Protein AF-A0A3D4JST0-F1 (afdb_monomer)

Foldseek 3Di:
DKKKFKDKQNHTQDIDQQKDQAQLVCVVVCPPFDADPVRDTPQNDMDRQDGVPDDRDDDDGDPDDDDPDDMDMDIDIPFDDADDPRGTDDDDDDDDDDDD

Mean predicted aligned error: 2.67 Å

Solvent-accessible surface area (backbone atoms only — not comparable to full-atom values): 6824 Å² total; per-residue (Å²): 134,52,56,43,36,34,24,51,72,85,40,80,74,49,72,48,61,53,62,34,83,62,20,50,81,41,47,89,78,43,84,86,49,58,72,48,98,88,73,48,40,62,46,35,52,62,30,78,45,47,38,74,91,59,84,64,79,83,83,89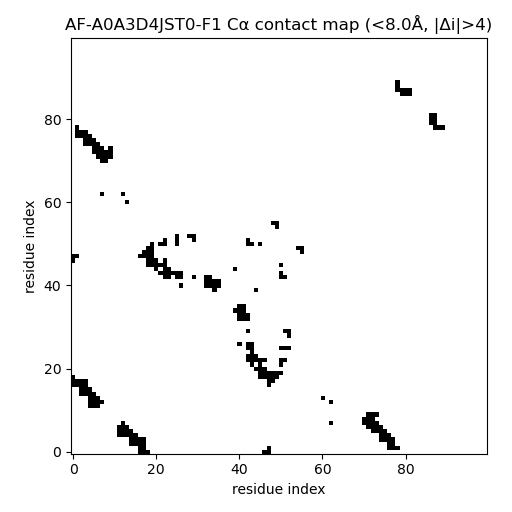,77,84,80,74,90,77,76,92,76,92,82,46,79,49,81,48,60,79,74,60,76,70,54,92,94,45,75,62,86,82,95,81,87,87,81,93,81,87,82,136

Sequence (100 aa):
PKANSIFLDGKMTYSFVPWRTDCGSYRLYNPASGNFPDGLSSSDLSRSNWCPGTVTNPNFIQLGDLKAGKHTIQVKIPQGATEGTSFSSWNVSGVLLGSQ

pLDDT: mean 97.73, std 2.64, range [73.19, 98.75]

Radius of gyration: 17.8 Å; Cα contacts (8 Å, |Δi|>4): 133; chains: 1; bounding box: 47×20×49 Å

Secondary structure (DSSP, 8-state):
---EEEEETTEE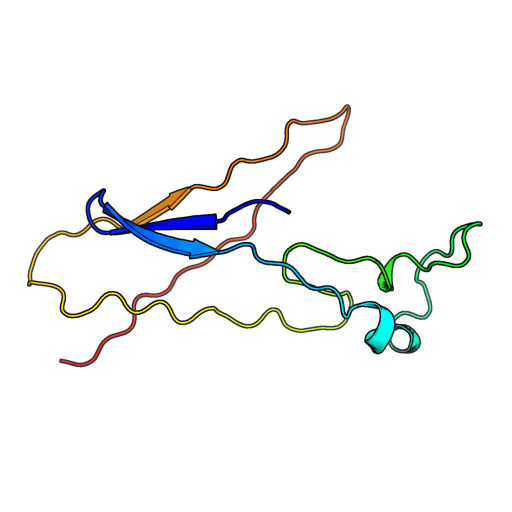EEEE---B--GGGGGGG-TT--B-TTS-BGGGS-BSS--TT---PPP-----PPPSS---EEEE--PPPPBTTB--------------

Structure (mmCIF, N/CA/C/O backbone):
data_AF-A0A3D4JST0-F1
#
_entry.id   AF-A0A3D4JST0-F1
#
loop_
_atom_site.group_PDB
_atom_site.id
_atom_site.type_symbol
_atom_site.label_atom_id
_atom_site.label_alt_id
_atom_site.label_comp_id
_atom_site.label_asym_id
_atom_site.label_entity_id
_atom_site.label_seq_id
_atom_site.pdbx_PDB_ins_code
_atom_site.Cartn_x
_atom_site.Cartn_y
_atom_site.Cartn_z
_atom_site.occupancy
_atom_site.B_iso_or_equiv
_atom_site.auth_seq_id
_atom_site.auth_comp_id
_atom_site.auth_asym_id
_atom_site.auth_atom_id
_atom_site.pdbx_PDB_model_num
ATOM 1 N N . PRO A 1 1 ? 9.515 -7.000 -0.096 1.00 95.31 1 PRO A N 1
ATOM 2 C CA . PRO A 1 1 ? 8.280 -7.216 0.705 1.00 95.31 1 PRO A CA 1
ATOM 3 C C . PRO A 1 1 ? 8.490 -6.886 2.194 1.00 95.31 1 PRO A C 1
ATOM 5 O O . PRO A 1 1 ? 9.530 -7.238 2.746 1.00 95.31 1 PRO A O 1
ATOM 8 N N . LYS A 1 2 ? 7.545 -6.183 2.833 1.00 98.25 2 LYS A N 1
ATOM 9 C CA . LYS A 1 2 ? 7.599 -5.820 4.263 1.00 98.25 2 LYS A CA 1
ATOM 10 C C . LYS A 1 2 ? 6.227 -6.039 4.900 1.00 98.25 2 LYS A C 1
ATOM 12 O O . LYS A 1 2 ? 5.227 -5.612 4.331 1.00 98.25 2 LYS A O 1
ATOM 17 N N . ALA A 1 3 ? 6.184 -6.683 6.064 1.00 98.38 3 ALA A N 1
ATOM 18 C CA . ALA A 1 3 ? 4.937 -6.899 6.792 1.00 98.38 3 ALA A CA 1
ATOM 19 C C . ALA A 1 3 ? 4.397 -5.576 7.351 1.00 98.38 3 ALA A C 1
ATOM 21 O O . ALA A 1 3 ? 5.140 -4.788 7.935 1.00 98.38 3 ALA A O 1
ATOM 22 N N . ASN A 1 4 ? 3.111 -5.329 7.143 1.00 98.62 4 ASN A N 1
ATOM 23 C CA . ASN A 1 4 ? 2.360 -4.235 7.742 1.00 98.62 4 ASN A CA 1
ATOM 24 C C . ASN A 1 4 ? 1.537 -4.832 8.883 1.00 98.62 4 ASN A C 1
ATOM 26 O O . ASN A 1 4 ? 0.649 -5.645 8.633 1.00 98.62 4 ASN A O 1
ATOM 30 N N . SER A 1 5 ? 1.847 -4.450 10.121 1.00 98.62 5 SER A N 1
ATOM 31 C CA . SER A 1 5 ? 1.175 -4.969 11.315 1.00 98.62 5 SER A CA 1
ATOM 32 C C . SER A 1 5 ? 0.316 -3.887 11.953 1.00 98.62 5 SER A C 1
ATOM 34 O O . SER A 1 5 ? 0.804 -2.797 12.253 1.00 98.62 5 SER A O 1
ATOM 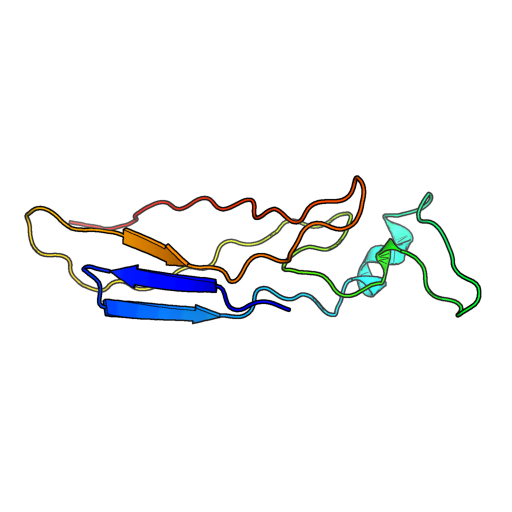36 N N . ILE A 1 6 ? -0.956 -4.202 12.172 1.00 98.62 6 ILE A N 1
ATOM 37 C CA . ILE A 1 6 ? -1.968 -3.307 12.724 1.00 98.62 6 ILE A CA 1
ATOM 38 C C . ILE A 1 6 ? -2.357 -3.805 14.113 1.00 98.62 6 ILE A C 1
ATOM 40 O O . ILE A 1 6 ? -2.616 -4.994 14.326 1.00 98.62 6 ILE A O 1
ATOM 44 N N . PHE A 1 7 ? -2.374 -2.878 15.064 1.00 98.62 7 PHE A N 1
ATOM 45 C CA . PHE A 1 7 ? -2.649 -3.124 16.470 1.00 98.62 7 PHE A CA 1
ATOM 46 C C . PHE A 1 7 ? -3.870 -2.322 16.908 1.00 98.62 7 PHE A C 1
ATOM 48 O O . PHE A 1 7 ? -3.994 -1.149 16.551 1.00 98.62 7 PHE A O 1
ATOM 55 N N . LEU A 1 8 ? -4.718 -2.956 17.714 1.00 98.44 8 LEU A N 1
ATOM 56 C CA . LEU A 1 8 ? -5.825 -2.345 18.439 1.00 98.44 8 LEU A CA 1
ATOM 57 C C . LEU A 1 8 ? -5.541 -2.516 19.934 1.00 98.44 8 LEU A C 1
ATOM 59 O O . LEU A 1 8 ? -5.308 -3.636 20.391 1.00 98.44 8 LEU A O 1
ATOM 63 N N . ASP A 1 9 ? -5.490 -1.411 20.675 1.00 98.06 9 ASP A N 1
ATOM 64 C CA . ASP A 1 9 ? -5.219 -1.393 22.122 1.00 98.06 9 ASP A CA 1
ATOM 65 C C . ASP A 1 9 ? -3.948 -2.162 22.514 1.00 98.06 9 ASP A C 1
ATOM 67 O O . ASP A 1 9 ? -3.896 -2.914 23.484 1.00 98.06 9 ASP A O 1
ATOM 71 N N . GLY A 1 10 ? -2.901 -2.001 21.699 1.00 97.81 10 GLY A N 1
ATOM 72 C CA . GLY A 1 10 ? -1.603 -2.652 21.890 1.00 97.81 10 GLY A CA 1
ATOM 73 C C . GLY A 1 10 ? -1.549 -4.130 21.487 1.00 97.81 10 GLY A C 1
ATOM 74 O O . GLY A 1 10 ? -0.452 -4.687 21.410 1.00 97.81 10 GLY A O 1
ATOM 75 N N . LYS A 1 11 ? -2.681 -4.766 21.157 1.00 97.81 11 LYS A N 1
ATOM 76 C CA . LYS A 1 11 ? -2.730 -6.146 20.655 1.00 97.81 11 LYS A CA 1
ATOM 77 C C . LYS A 1 11 ? -2.713 -6.162 19.128 1.00 97.81 11 LYS A C 1
ATOM 79 O O . LYS A 1 11 ? -3.487 -5.462 18.483 1.00 97.81 11 LYS A O 1
ATOM 84 N N . MET A 1 12 ? -1.845 -6.981 18.535 1.00 97.75 12 MET A N 1
ATOM 85 C CA . MET A 1 12 ? -1.837 -7.180 17.083 1.00 97.75 12 MET A CA 1
ATOM 86 C C . MET A 1 12 ? -3.151 -7.840 16.658 1.00 97.75 12 MET A C 1
ATOM 88 O O . MET A 1 12 ? -3.483 -8.915 17.155 1.00 97.75 12 MET A O 1
ATOM 92 N N . THR A 1 13 ? -3.884 -7.192 15.757 1.00 96.75 13 THR A N 1
ATOM 93 C CA . THR A 1 13 ? -5.182 -7.680 15.262 1.00 96.75 13 THR A CA 1
ATOM 94 C C . THR A 1 13 ? -5.107 -8.134 13.806 1.00 96.75 13 THR A C 1
ATOM 96 O O . THR A 1 13 ? -5.834 -9.028 13.387 1.00 96.75 13 THR A O 1
ATOM 99 N N . TYR A 1 14 ? -4.178 -7.570 13.028 1.00 98.12 14 TYR A N 1
ATOM 100 C CA . TYR A 1 14 ? -3.997 -7.925 11.625 1.00 98.12 14 TYR A CA 1
ATOM 101 C C . TYR A 1 14 ? -2.543 -7.746 11.196 1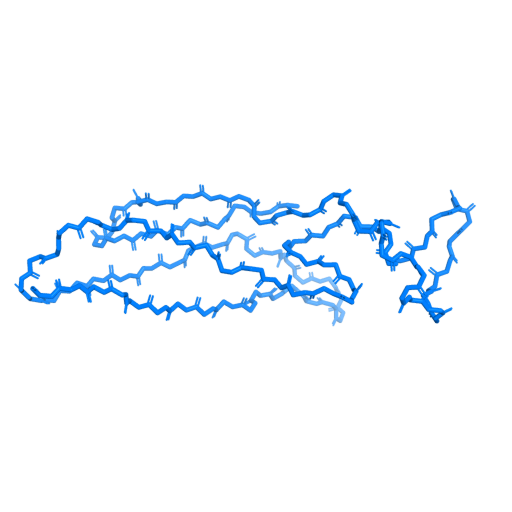.00 98.12 14 TYR A C 1
ATOM 103 O O . TYR A 1 14 ? -1.856 -6.825 11.648 1.00 98.12 14 TYR A O 1
ATOM 111 N N . SER A 1 15 ? -2.066 -8.616 10.310 1.00 97.88 15 SER A N 1
ATOM 112 C CA . SER A 1 15 ? -0.770 -8.464 9.659 1.00 97.88 15 SER A CA 1
ATOM 113 C C . SER A 1 15 ? -0.832 -9.032 8.253 1.00 97.88 15 SER A C 1
ATOM 115 O O . SER A 1 15 ? -1.389 -10.106 8.035 1.00 97.88 15 SER A O 1
ATOM 117 N N . PHE A 1 16 ? -0.267 -8.305 7.297 1.00 98.31 16 PHE A N 1
ATOM 118 C CA . PHE A 1 16 ? -0.217 -8.736 5.906 1.00 98.31 16 PHE A CA 1
ATOM 119 C C . PHE A 1 16 ? 1.017 -8.173 5.207 1.00 98.31 16 PHE A C 1
ATOM 121 O O . PHE A 1 16 ? 1.627 -7.202 5.661 1.00 98.31 16 PHE A O 1
ATOM 128 N N . VAL A 1 17 ? 1.389 -8.782 4.084 1.00 98.56 17 VAL A N 1
ATOM 129 C CA . VAL A 1 17 ? 2.442 -8.269 3.207 1.00 98.56 17 VAL A CA 1
ATOM 130 C C . VAL A 1 17 ? 1.769 -7.673 1.969 1.00 98.56 17 VAL A C 1
ATOM 132 O O . VAL A 1 17 ? 1.382 -8.435 1.085 1.00 98.56 17 VAL A O 1
ATOM 135 N N . PRO A 1 18 ? 1.604 -6.339 1.882 1.00 98.31 18 PRO A N 1
ATOM 136 C CA . PRO A 1 18 ? 1.069 -5.703 0.683 1.00 98.31 18 PRO A CA 1
ATOM 137 C C . PRO A 1 18 ? 1.997 -5.969 -0.508 1.00 98.31 18 PRO A C 1
ATOM 139 O O . PRO A 1 18 ? 3.110 -5.437 -0.557 1.00 98.31 18 PRO A O 1
ATOM 142 N N . TRP A 1 19 ? 1.574 -6.811 -1.453 1.00 98.56 19 TRP A N 1
ATOM 143 C CA . TRP A 1 19 ? 2.412 -7.239 -2.574 1.00 98.56 19 TRP A CA 1
ATOM 144 C C . TRP A 1 19 ? 1.585 -7.552 -3.821 1.00 98.56 19 TRP A C 1
ATOM 146 O O . TRP A 1 19 ? 0.527 -8.170 -3.735 1.00 98.56 19 TRP A O 1
ATOM 156 N N . ARG A 1 20 ? 2.082 -7.129 -4.984 1.00 98.50 20 ARG A N 1
ATOM 157 C CA . ARG A 1 20 ? 1.497 -7.393 -6.304 1.00 98.50 20 ARG A CA 1
ATOM 158 C C . ARG A 1 20 ? 2.540 -8.066 -7.185 1.00 98.50 20 ARG A C 1
ATOM 160 O O . ARG A 1 20 ? 3.665 -7.572 -7.269 1.00 98.50 20 ARG A O 1
ATOM 167 N N . THR A 1 21 ? 2.163 -9.172 -7.822 1.00 98.50 21 THR A N 1
ATOM 168 C CA . THR A 1 21 ? 3.026 -9.987 -8.704 1.00 98.50 21 THR A CA 1
ATOM 169 C C . THR A 1 21 ? 2.532 -10.048 -10.146 1.00 98.50 21 THR A C 1
ATOM 171 O O . THR A 1 21 ? 3.085 -10.765 -10.969 1.00 98.50 21 THR A O 1
ATOM 174 N N . ASP A 1 22 ? 1.482 -9.300 -10.455 1.00 98.38 22 ASP A N 1
ATOM 175 C CA . ASP A 1 22 ? 0.737 -9.312 -11.711 1.00 98.38 22 ASP A CA 1
ATOM 176 C C . ASP A 1 22 ? 0.984 -8.050 -12.555 1.00 98.38 22 ASP A C 1
ATOM 178 O O . ASP A 1 22 ? 0.273 -7.816 -13.531 1.00 98.38 22 ASP A O 1
ATOM 182 N N . CYS A 1 23 ? 1.990 -7.236 -12.211 1.00 98.69 23 CYS A N 1
ATOM 183 C CA . CYS A 1 23 ? 2.202 -5.927 -12.832 1.00 98.69 23 CYS A CA 1
ATOM 184 C C . CYS A 1 23 ? 2.491 -5.984 -14.343 1.00 98.69 23 CYS A C 1
ATOM 186 O O . CYS A 1 23 ? 2.056 -5.092 -15.072 1.00 98.69 23 CYS A O 1
ATOM 188 N N . GLY A 1 24 ? 3.118 -7.059 -14.837 1.00 98.38 24 GLY A N 1
ATOM 189 C CA . GLY A 1 24 ? 3.321 -7.277 -16.277 1.00 98.38 24 GLY A CA 1
ATOM 190 C C . GLY A 1 24 ? 2.020 -7.328 -17.092 1.00 98.38 24 GLY A C 1
ATOM 191 O O . GLY A 1 24 ? 2.016 -6.983 -18.272 1.00 98.38 24 GLY A O 1
ATOM 192 N N . SER A 1 25 ? 0.885 -7.645 -16.459 1.00 98.56 25 SER A N 1
ATOM 193 C CA . SER A 1 25 ? -0.438 -7.650 -17.107 1.00 98.56 25 SER A CA 1
ATOM 194 C C . SER A 1 25 ? -0.873 -6.261 -17.594 1.00 98.56 25 SER A C 1
ATOM 196 O O . SER A 1 25 ? -1.762 -6.150 -18.434 1.00 98.56 25 SER A O 1
ATOM 198 N N . TYR A 1 26 ? -0.243 -5.192 -17.093 1.00 98.31 26 TYR A N 1
ATOM 199 C CA . TYR A 1 26 ? -0.572 -3.799 -17.412 1.00 98.31 26 TYR A CA 1
ATOM 200 C C . TYR A 1 26 ? 0.451 -3.135 -18.351 1.00 98.31 26 TYR A C 1
ATOM 202 O O . TYR A 1 26 ? 0.469 -1.906 -18.484 1.00 98.31 26 TYR A O 1
ATOM 210 N N . ARG A 1 27 ? 1.306 -3.918 -19.028 1.00 98.44 27 ARG A N 1
ATOM 211 C CA . ARG A 1 27 ? 2.406 -3.410 -19.870 1.00 98.44 27 ARG A CA 1
ATOM 212 C C . ARG A 1 27 ? 1.955 -2.415 -20.941 1.00 98.44 27 ARG A C 1
ATOM 214 O O . ARG A 1 27 ? 2.648 -1.424 -21.179 1.00 98.44 27 ARG A O 1
ATOM 221 N N . LEU A 1 28 ? 0.801 -2.658 -21.567 1.00 98.25 28 LEU A N 1
ATOM 222 C CA . LEU A 1 28 ? 0.278 -1.828 -22.662 1.00 98.25 28 LEU A CA 1
ATOM 223 C C . LEU A 1 28 ? -0.177 -0.430 -22.210 1.00 98.25 28 LEU A C 1
ATOM 225 O O . LEU A 1 28 ? -0.241 0.477 -23.034 1.00 98.25 28 LEU A O 1
ATOM 229 N N . TYR A 1 29 ? -0.413 -0.219 -20.912 1.00 98.25 29 TYR A N 1
ATOM 230 C CA . TYR A 1 29 ? -0.722 1.103 -20.351 1.00 98.25 29 TYR A CA 1
ATOM 231 C C . TYR A 1 29 ? 0.527 1.947 -20.055 1.00 98.25 29 TYR A C 1
ATOM 233 O O . TYR A 1 29 ? 0.411 3.101 -19.652 1.00 98.25 29 TYR A O 1
ATOM 241 N N . ASN A 1 30 ? 1.727 1.388 -20.240 1.00 98.50 30 ASN A N 1
ATOM 242 C CA . ASN A 1 30 ? 2.988 1.999 -19.827 1.00 98.50 30 ASN A CA 1
ATOM 243 C C . ASN A 1 30 ? 3.954 2.182 -21.023 1.00 98.50 30 ASN A C 1
ATOM 245 O O . ASN A 1 30 ? 5.031 1.577 -21.049 1.00 98.50 30 ASN A O 1
ATOM 249 N N . PRO A 1 31 ? 3.611 3.006 -22.036 1.00 98.12 31 PRO A N 1
ATOM 250 C CA . PRO A 1 31 ? 4.405 3.131 -23.265 1.00 98.12 31 PRO A CA 1
ATOM 251 C C . PRO A 1 31 ? 5.819 3.680 -23.022 1.00 98.12 31 PRO A C 1
ATOM 253 O O . PRO A 1 31 ? 6.756 3.268 -23.695 1.00 98.12 31 PRO A O 1
ATOM 256 N N . ALA A 1 32 ? 5.989 4.550 -22.022 1.00 98.50 32 ALA A N 1
ATOM 257 C CA . ALA A 1 32 ? 7.270 5.166 -21.667 1.00 98.50 32 ALA A CA 1
ATOM 258 C C . ALA A 1 32 ? 8.043 4.413 -20.565 1.00 98.50 32 ALA A C 1
ATOM 260 O O . ALA A 1 32 ? 8.989 4.957 -19.996 1.00 98.50 32 ALA A O 1
ATOM 261 N N . SER A 1 33 ? 7.637 3.188 -20.208 1.00 98.56 33 SER A N 1
ATOM 262 C CA . SER A 1 33 ? 8.362 2.421 -19.193 1.00 98.56 33 SER A CA 1
ATOM 263 C C . SER A 1 33 ? 9.757 2.036 -19.684 1.00 98.56 33 SER A C 1
ATOM 265 O O . SER A 1 33 ? 9.919 1.569 -20.814 1.00 98.56 33 SER A O 1
ATOM 267 N N . GLY A 1 34 ? 10.765 2.234 -18.831 1.00 98.50 34 GLY A N 1
ATOM 268 C CA . GLY A 1 34 ? 12.143 1.846 -19.124 1.00 98.50 34 GLY A CA 1
ATOM 269 C C . GLY A 1 34 ? 12.268 0.332 -19.282 1.00 98.50 34 GLY A C 1
ATOM 270 O O . GLY A 1 34 ? 11.672 -0.414 -18.509 1.00 98.50 34 GLY A O 1
ATOM 271 N N . ASN A 1 35 ? 13.036 -0.112 -20.275 1.00 98.56 35 ASN A N 1
ATOM 272 C CA . ASN A 1 35 ? 13.279 -1.529 -20.550 1.00 98.56 35 ASN A CA 1
ATOM 273 C C . ASN A 1 35 ? 14.736 -1.863 -20.229 1.00 98.56 35 ASN A C 1
ATOM 275 O O . ASN A 1 35 ? 15.631 -1.062 -20.512 1.00 98.56 35 ASN A O 1
ATOM 279 N N .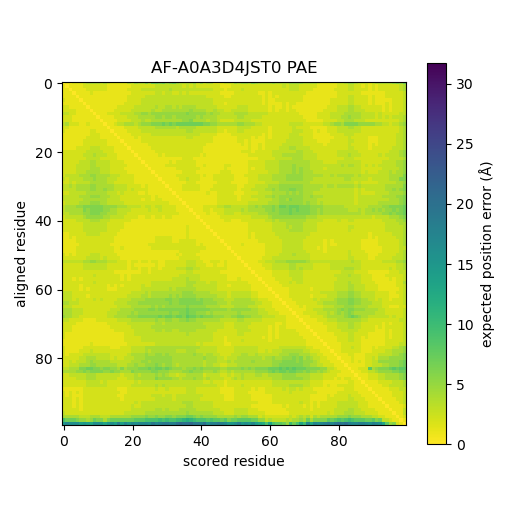 PHE A 1 36 ? 14.956 -3.025 -19.627 1.00 98.44 36 PHE A N 1
ATOM 280 C CA . PHE A 1 36 ? 16.258 -3.463 -19.143 1.00 98.44 36 PHE A CA 1
ATOM 281 C C . PHE A 1 36 ? 16.833 -4.594 -20.019 1.00 98.44 36 PHE A C 1
ATOM 283 O O . PHE A 1 36 ? 16.089 -5.239 -20.762 1.00 98.44 36 PHE A O 1
ATOM 290 N N . PRO A 1 37 ? 18.153 -4.862 -19.953 1.00 98.50 37 PRO A N 1
ATOM 291 C CA . PRO A 1 37 ? 18.792 -5.911 -20.757 1.00 98.50 37 PRO A CA 1
ATOM 292 C C . PRO A 1 37 ? 18.319 -7.345 -20.472 1.00 98.50 37 PRO A C 1
ATOM 294 O O . PRO A 1 37 ? 18.534 -8.223 -21.301 1.00 98.50 37 PRO A O 1
ATOM 297 N N . ASP A 1 38 ? 17.684 -7.595 -19.325 1.00 97.94 38 ASP A N 1
ATOM 298 C CA . ASP A 1 38 ? 17.092 -8.894 -18.968 1.00 97.94 38 ASP A CA 1
ATOM 299 C C . ASP A 1 38 ? 15.734 -9.151 -19.653 1.00 97.94 38 ASP A C 1
ATOM 301 O O . ASP A 1 38 ? 15.121 -10.199 -19.450 1.00 97.94 38 ASP A O 1
ATOM 305 N N . GLY A 1 39 ? 15.270 -8.205 -20.476 1.00 98.06 39 GLY A N 1
ATOM 306 C CA . GLY A 1 39 ? 14.002 -8.277 -21.195 1.00 98.06 39 GLY A CA 1
ATOM 307 C C . GLY A 1 39 ? 12.796 -7.791 -20.391 1.00 98.06 39 GLY A C 1
ATOM 308 O O . GLY A 1 39 ? 11.691 -7.773 -20.936 1.00 98.06 39 GLY A O 1
ATOM 309 N N . LEU A 1 40 ? 12.975 -7.371 -19.133 1.00 98.38 40 LEU A N 1
ATOM 310 C CA . LEU A 1 40 ? 11.898 -6.822 -18.312 1.00 98.38 40 LEU A CA 1
ATOM 311 C C . LEU A 1 40 ? 11.730 -5.319 -18.535 1.00 98.38 40 LEU A C 1
ATOM 313 O O . LEU A 1 40 ? 12.691 -4.570 -18.737 1.00 98.38 40 LEU A O 1
ATOM 317 N N . SER A 1 41 ? 10.487 -4.853 -18.436 1.00 98.75 41 SER A N 1
ATOM 318 C CA . SER A 1 41 ? 10.184 -3.435 -18.303 1.00 98.75 41 SER A CA 1
ATOM 319 C C . SER A 1 41 ? 9.988 -3.066 -16.836 1.00 98.75 41 SER A C 1
ATOM 321 O O . SER A 1 41 ? 9.507 -3.864 -16.027 1.00 98.75 41 SER A O 1
ATOM 323 N N . SER A 1 42 ? 10.301 -1.823 -16.468 1.00 98.69 42 SER A N 1
ATOM 324 C CA . SER A 1 42 ? 10.093 -1.324 -15.106 1.00 98.69 42 SER A CA 1
ATOM 325 C C . SER A 1 42 ? 8.643 -1.505 -14.651 1.00 98.69 42 SER A C 1
ATOM 327 O O . SER A 1 42 ? 8.407 -1.857 -13.492 1.00 98.69 42 SER A O 1
ATOM 329 N N . SER A 1 43 ? 7.657 -1.329 -15.539 1.00 98.69 43 SER A N 1
ATOM 330 C CA . SER A 1 43 ? 6.238 -1.525 -15.212 1.00 98.69 43 SER A CA 1
ATOM 331 C C . SER A 1 43 ? 5.885 -2.954 -14.813 1.00 98.69 43 SER A C 1
ATOM 333 O O . SER A 1 43 ? 4.894 -3.142 -14.116 1.00 98.69 43 SER A O 1
ATOM 335 N N . ASP A 1 44 ? 6.704 -3.933 -15.185 1.00 98.62 44 ASP A N 1
ATOM 336 C CA . ASP A 1 44 ? 6.375 -5.351 -15.042 1.00 98.62 44 ASP A CA 1
ATOM 337 C C . ASP A 1 44 ? 6.762 -5.884 -13.658 1.00 98.62 44 ASP A C 1
ATOM 339 O O . ASP A 1 44 ? 6.210 -6.876 -13.179 1.00 98.62 44 ASP A O 1
ATOM 343 N N . LEU A 1 45 ? 7.685 -5.189 -12.986 1.00 98.75 45 LEU A N 1
ATOM 344 C CA . LEU A 1 45 ? 8.243 -5.603 -11.705 1.00 98.75 45 LEU A CA 1
ATOM 345 C C . LEU A 1 45 ? 7.186 -5.659 -10.594 1.00 98.75 45 LEU A C 1
ATOM 347 O O . LEU A 1 45 ? 6.374 -4.745 -10.420 1.00 98.75 45 LEU A O 1
ATOM 351 N N . SER A 1 46 ? 7.263 -6.720 -9.791 1.00 98.75 46 SER A N 1
ATOM 352 C CA . SER A 1 46 ? 6.448 -6.883 -8.586 1.00 98.75 46 SER A CA 1
ATOM 353 C C . SER A 1 46 ? 6.727 -5.778 -7.565 1.00 98.75 46 SER A C 1
ATOM 355 O O . SER A 1 46 ? 7.860 -5.312 -7.428 1.00 98.75 46 SER A O 1
ATOM 357 N N . ARG A 1 47 ? 5.697 -5.356 -6.829 1.00 98.75 47 ARG A N 1
ATOM 358 C CA . ARG A 1 47 ? 5.729 -4.119 -6.028 1.00 98.75 47 ARG A CA 1
ATOM 359 C C . ARG A 1 47 ? 4.925 -4.226 -4.739 1.00 98.75 47 ARG A C 1
ATOM 361 O O . ARG A 1 47 ? 4.035 -5.063 -4.599 1.00 98.75 47 ARG A O 1
ATOM 368 N N . SER A 1 48 ? 5.206 -3.317 -3.805 1.00 98.62 48 SER A N 1
ATOM 369 C CA . SER A 1 48 ? 4.509 -3.211 -2.519 1.00 98.62 48 SER A CA 1
ATOM 370 C C . SER A 1 48 ? 3.085 -2.649 -2.673 1.00 98.62 48 SER A C 1
ATOM 372 O O . SER A 1 48 ? 2.864 -1.465 -2.450 1.00 98.62 48 SER A O 1
ATOM 374 N N . ASN A 1 49 ? 2.124 -3.507 -3.028 1.00 98.62 49 ASN A N 1
ATOM 375 C CA . ASN A 1 49 ? 0.678 -3.261 -3.214 1.00 98.62 49 ASN A CA 1
ATOM 376 C C . ASN A 1 49 ? 0.193 -2.578 -4.501 1.00 98.62 49 ASN A C 1
ATOM 378 O O . ASN A 1 49 ? -1.015 -2.555 -4.728 1.00 98.62 49 ASN A O 1
ATOM 382 N N . TRP A 1 50 ? 1.071 -2.028 -5.335 1.00 98.75 50 TRP A N 1
ATOM 383 C CA . TRP A 1 50 ? 0.659 -1.220 -6.490 1.00 98.75 50 TRP A CA 1
ATOM 384 C C . TRP A 1 50 ? 1.347 -1.668 -7.774 1.00 98.75 50 TRP A C 1
ATOM 386 O O . TRP A 1 50 ? 2.465 -2.161 -7.733 1.00 98.75 50 TRP A O 1
ATOM 396 N N . CYS A 1 51 ? 0.714 -1.431 -8.918 1.00 98.75 51 CYS A N 1
ATOM 397 C CA . CYS A 1 51 ? 1.354 -1.507 -10.231 1.00 98.75 51 CYS A CA 1
ATOM 398 C C . CYS A 1 51 ? 1.130 -0.179 -10.979 1.00 98.75 51 CYS A C 1
ATOM 400 O O . CYS A 1 51 ? 0.064 0.427 -10.805 1.00 98.75 51 CYS A O 1
ATOM 402 N N . PRO A 1 52 ? 2.082 0.293 -11.808 1.00 98.62 52 PRO A N 1
ATOM 403 C CA . PRO A 1 52 ? 1.876 1.476 -12.644 1.00 98.62 52 PRO A CA 1
ATOM 404 C C . PRO A 1 52 ? 0.630 1.336 -13.533 1.00 9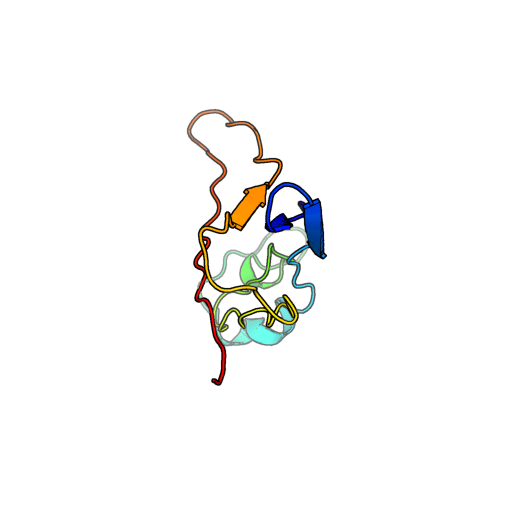8.62 52 PRO A C 1
ATOM 406 O O . PRO A 1 52 ? 0.527 0.390 -14.313 1.00 98.62 52 PRO A O 1
ATOM 409 N N . GLY A 1 53 ? -0.320 2.269 -13.399 1.00 97.62 53 GLY A N 1
ATOM 410 C CA . GLY A 1 53 ? -1.598 2.242 -14.126 1.00 97.62 53 GLY A CA 1
ATOM 411 C C . GLY A 1 53 ? -2.751 1.524 -13.409 1.00 97.62 53 GLY A C 1
ATOM 412 O O . GLY A 1 53 ? -3.746 1.205 -14.050 1.00 97.62 53 GLY A O 1
ATOM 413 N N . THR A 1 54 ? -2.648 1.260 -12.099 1.00 98.44 54 THR A N 1
ATOM 414 C CA . THR A 1 54 ? -3.698 0.562 -11.326 1.00 98.44 54 THR A CA 1
ATOM 415 C C . THR A 1 54 ? -4.099 1.300 -10.050 1.00 98.44 54 THR A C 1
ATOM 417 O O . THR A 1 54 ? -3.318 2.070 -9.492 1.00 98.44 54 THR A O 1
ATOM 420 N N . VAL A 1 55 ? -5.312 1.024 -9.562 1.00 98.25 55 VAL A N 1
ATOM 421 C CA . VAL A 1 55 ? -5.760 1.415 -8.217 1.00 98.25 55 VAL A CA 1
ATOM 422 C C . VAL A 1 55 ? -5.197 0.437 -7.180 1.00 98.25 55 VAL A C 1
ATOM 424 O O . VAL A 1 55 ? -5.160 -0.774 -7.405 1.00 98.25 55 VAL A O 1
ATOM 427 N N . THR A 1 56 ? -4.806 0.959 -6.016 1.00 98.56 56 THR A N 1
ATOM 428 C CA . THR A 1 56 ? -4.470 0.156 -4.834 1.00 98.56 56 THR A CA 1
ATOM 429 C C . THR A 1 56 ? -5.721 -0.017 -3.979 1.00 98.56 56 THR A C 1
ATOM 431 O O . THR A 1 56 ? -6.157 0.930 -3.326 1.00 98.56 56 THR A O 1
ATOM 434 N N . ASN A 1 57 ? -6.311 -1.213 -3.985 1.00 98.31 57 ASN A N 1
ATOM 435 C CA . ASN A 1 57 ? -7.529 -1.481 -3.219 1.00 98.31 57 ASN A CA 1
ATOM 436 C C . ASN A 1 57 ? -7.276 -1.413 -1.698 1.00 98.31 57 ASN A C 1
ATOM 438 O O . ASN A 1 57 ? -6.219 -1.861 -1.232 1.00 98.31 57 ASN A O 1
ATOM 442 N N . PRO A 1 58 ? -8.232 -0.883 -0.910 1.00 98.31 58 PRO A N 1
ATOM 443 C CA . PRO A 1 58 ? -8.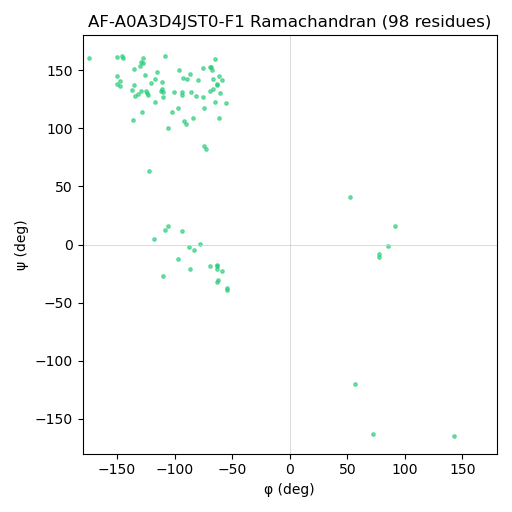137 -0.895 0.543 1.00 98.31 58 PRO A CA 1
ATOM 444 C C . PRO A 1 58 ? -8.271 -2.321 1.085 1.00 98.31 58 PRO A C 1
ATOM 446 O O . PRO A 1 58 ? -8.933 -3.174 0.495 1.00 98.31 58 PRO A O 1
ATOM 449 N N . ASN A 1 59 ? -7.674 -2.563 2.250 1.00 97.81 59 ASN A N 1
ATOM 450 C CA . ASN A 1 59 ? -7.936 -3.772 3.023 1.00 97.81 59 ASN A CA 1
ATOM 451 C C . ASN A 1 59 ? -9.038 -3.473 4.040 1.00 97.81 59 ASN A C 1
ATOM 453 O O . ASN A 1 59 ? -8.925 -2.514 4.803 1.00 97.81 59 ASN A O 1
ATOM 457 N N . PHE A 1 60 ? -10.072 -4.309 4.075 1.00 97.50 60 PHE A N 1
ATOM 458 C CA . PHE A 1 60 ? -11.110 -4.244 5.099 1.00 97.50 60 PHE A CA 1
ATOM 459 C C . PHE A 1 60 ? -10.707 -5.136 6.271 1.00 97.50 60 PHE A C 1
ATOM 461 O O . PHE A 1 60 ? -10.773 -6.361 6.188 1.00 97.50 60 PHE A O 1
ATOM 468 N N . ILE A 1 61 ? -10.244 -4.509 7.350 1.00 97.50 61 ILE A N 1
ATOM 469 C CA . ILE A 1 61 ? -9.756 -5.197 8.546 1.00 97.50 61 ILE A CA 1
ATOM 470 C C . ILE A 1 61 ? -10.886 -5.235 9.572 1.00 97.50 61 ILE A C 1
ATOM 472 O O . ILE A 1 61 ? -11.332 -4.191 10.043 1.00 97.50 61 ILE A O 1
ATOM 476 N N . GLN A 1 62 ? -11.336 -6.437 9.925 1.00 96.25 62 GLN A N 1
ATOM 477 C CA . GLN A 1 62 ? -12.371 -6.624 10.938 1.00 96.25 62 GLN A CA 1
ATOM 478 C C . GLN A 1 62 ? -11.789 -6.377 12.333 1.00 96.25 62 GLN A C 1
ATOM 480 O O . GLN A 1 62 ? -10.875 -7.081 12.759 1.00 96.25 62 GLN A O 1
ATOM 485 N N . LEU A 1 63 ? -12.313 -5.369 13.035 1.00 96.19 63 LEU A N 1
ATOM 486 C CA . LEU A 1 63 ? -11.905 -5.031 14.406 1.00 96.19 63 LEU A CA 1
ATOM 487 C C . LEU A 1 63 ? -12.841 -5.622 15.474 1.00 96.19 63 LEU A C 1
ATOM 489 O O . LEU A 1 63 ? -12.472 -5.646 16.646 1.00 96.19 63 LEU A O 1
ATOM 493 N N . GLY A 1 64 ? -14.009 -6.133 15.065 1.00 95.06 64 GLY A N 1
ATOM 494 C CA . GLY A 1 64 ? -15.065 -6.600 15.965 1.00 95.06 64 GLY A CA 1
ATOM 495 C C . GLY A 1 64 ? -15.785 -5.452 16.674 1.00 95.06 64 GLY A C 1
ATOM 496 O O . GLY A 1 64 ? -15.689 -4.295 16.260 1.00 95.06 64 GLY A O 1
ATOM 497 N N . ASP A 1 65 ? -16.497 -5.784 17.749 1.00 96.00 65 ASP A N 1
ATOM 498 C CA . ASP A 1 65 ? -17.222 -4.801 18.552 1.00 96.00 65 ASP A CA 1
ATOM 499 C C . ASP A 1 65 ? -16.261 -3.996 19.431 1.00 96.00 65 ASP A C 1
ATOM 501 O O . ASP A 1 65 ? -15.480 -4.547 20.215 1.00 96.00 65 ASP A O 1
ATOM 505 N N . LEU A 1 66 ? -16.353 -2.672 19.334 1.00 96.88 66 LEU A N 1
ATOM 506 C CA . LEU A 1 66 ? -15.589 -1.748 20.164 1.00 96.88 66 LEU A CA 1
ATOM 507 C C . LEU A 1 66 ? -16.477 -1.225 21.290 1.00 96.88 66 LEU A C 1
ATOM 509 O O . LEU A 1 66 ? -17.603 -0.782 21.064 1.00 96.88 66 LEU A O 1
ATOM 513 N N . LYS A 1 67 ? -15.967 -1.261 22.522 1.00 96.25 67 LYS A N 1
ATOM 514 C CA . LYS A 1 67 ? -16.680 -0.677 23.661 1.00 96.25 67 LYS A CA 1
ATOM 515 C C . LYS A 1 67 ? -16.689 0.846 23.536 1.00 96.25 67 LYS A C 1
ATOM 517 O O . LYS A 1 67 ? -15.777 1.448 22.982 1.00 96.25 67 LYS A O 1
ATOM 522 N N . ALA A 1 68 ? -17.703 1.494 24.104 1.00 97.00 68 ALA A N 1
ATOM 523 C CA . ALA A 1 68 ? -17.667 2.943 24.246 1.00 97.00 68 ALA A CA 1
ATOM 524 C C . ALA A 1 68 ? -16.465 3.346 25.117 1.00 97.00 68 ALA A C 1
ATOM 526 O O . ALA A 1 68 ? -16.268 2.802 26.207 1.00 97.00 68 ALA A O 1
ATOM 527 N N . GLY A 1 69 ? -15.665 4.301 24.644 1.00 97.38 69 GLY A N 1
ATOM 528 C CA . GLY A 1 69 ? -14.486 4.770 25.363 1.00 97.38 69 GLY A CA 1
ATOM 529 C C . GLY A 1 69 ? -13.315 5.103 24.448 1.00 97.38 69 GLY A C 1
ATOM 530 O O . GLY A 1 69 ? -13.466 5.280 23.240 1.00 97.38 69 GLY A O 1
ATOM 531 N N . LYS A 1 70 ? -12.131 5.231 25.054 1.00 98.25 70 LYS A N 1
ATOM 532 C CA . LYS A 1 70 ? -10.885 5.507 24.335 1.00 98.25 70 LYS A CA 1
ATOM 533 C C . LYS A 1 70 ? -10.263 4.203 23.851 1.00 98.25 70 LYS A C 1
ATOM 535 O O . LYS A 1 70 ? -10.045 3.300 24.650 1.00 98.25 70 LYS A O 1
ATOM 540 N N . HIS A 1 71 ? -9.901 4.186 22.576 1.00 98.44 71 HIS A N 1
ATOM 541 C CA . HIS A 1 71 ? -9.167 3.108 21.927 1.00 98.44 71 HIS A CA 1
ATOM 542 C C . HIS A 1 71 ? -7.935 3.662 21.214 1.00 98.44 71 HIS A C 1
ATOM 544 O O . HIS A 1 71 ? -7.860 4.858 20.911 1.00 98.44 71 HIS A O 1
ATOM 550 N N . THR A 1 72 ? -6.968 2.792 20.933 1.00 98.44 72 THR A N 1
ATOM 551 C CA . THR A 1 72 ? -5.758 3.146 20.181 1.00 98.44 72 THR A CA 1
ATOM 552 C C . THR A 1 72 ? -5.578 2.233 18.977 1.00 98.44 72 THR A C 1
ATOM 554 O O . THR A 1 72 ? -5.649 1.013 19.094 1.00 98.44 72 THR A O 1
ATOM 557 N N . ILE A 1 73 ? -5.308 2.833 17.818 1.00 98.38 73 ILE A N 1
ATOM 558 C CA . ILE A 1 73 ? -4.900 2.123 16.604 1.00 98.38 73 ILE A CA 1
ATOM 559 C C . ILE A 1 73 ? -3.442 2.467 16.324 1.00 98.38 73 ILE A C 1
ATOM 561 O O . ILE A 1 73 ? -3.049 3.633 16.371 1.00 98.38 73 ILE A O 1
ATOM 565 N N . GLN A 1 74 ? -2.636 1.454 16.015 1.00 98.56 74 GLN A N 1
ATOM 566 C CA . GLN A 1 74 ? -1.233 1.632 15.655 1.00 98.56 74 GLN A CA 1
ATOM 567 C C . GLN A 1 74 ? -0.877 0.782 14.437 1.00 98.56 74 GLN A C 1
ATOM 569 O O . GLN A 1 74 ? -1.223 -0.395 14.363 1.00 98.56 74 GLN A O 1
ATOM 574 N N . VAL A 1 75 ? -0.122 1.368 13.508 1.00 98.56 75 VAL A N 1
ATOM 575 C CA . VAL A 1 75 ? 0.466 0.672 12.358 1.00 98.56 75 VAL A CA 1
ATOM 576 C C . VAL A 1 75 ? 1.978 0.592 12.559 1.00 98.56 75 VAL A C 1
ATOM 578 O O . VAL A 1 75 ? 2.616 1.596 12.872 1.00 98.56 75 VAL A O 1
ATOM 581 N N . LYS A 1 76 ? 2.562 -0.596 12.386 1.00 98.62 76 LYS A N 1
ATOM 582 C CA . LYS A 1 76 ? 4.015 -0.815 12.408 1.00 98.62 76 LYS A CA 1
ATOM 583 C C . LYS A 1 76 ? 4.466 -1.451 11.102 1.00 98.62 76 LYS A C 1
ATOM 585 O O . LYS A 1 76 ? 3.938 -2.486 10.698 1.00 98.62 76 LYS A O 1
ATOM 590 N N . ILE A 1 77 ? 5.472 -0.844 10.478 1.00 98.69 77 ILE A N 1
ATOM 591 C CA . ILE A 1 77 ? 6.092 -1.332 9.247 1.00 98.69 77 ILE A CA 1
ATOM 592 C C . ILE A 1 77 ? 7.614 -1.250 9.419 1.00 98.69 77 ILE A C 1
ATOM 594 O O . ILE A 1 77 ? 8.117 -0.184 9.778 1.00 98.69 77 ILE A O 1
ATOM 598 N N . PRO A 1 78 ? 8.373 -2.334 9.169 1.00 98.06 78 PRO A N 1
ATOM 599 C CA . PRO A 1 78 ? 9.830 -2.304 9.225 1.00 98.06 78 PRO A CA 1
ATOM 600 C C . PRO A 1 78 ? 10.389 -1.577 7.991 1.00 98.06 78 PRO A C 1
ATOM 602 O O . PRO A 1 78 ? 10.714 -2.200 6.972 1.00 98.06 78 PRO A O 1
ATOM 605 N N . GLN A 1 79 ? 10.454 -0.246 8.076 1.00 97.94 79 GLN A N 1
ATOM 606 C CA . GLN A 1 79 ? 10.929 0.633 7.007 1.00 97.94 79 GLN A CA 1
ATOM 607 C C . GLN A 1 79 ? 12.371 0.295 6.595 1.00 97.94 79 GLN A C 1
ATOM 609 O O . GLN A 1 79 ? 13.202 -0.074 7.423 1.00 97.94 79 GLN A O 1
ATOM 614 N N . GLY A 1 80 ? 12.652 0.376 5.291 1.00 96.75 80 GLY A N 1
ATOM 615 C CA . GLY A 1 80 ? 14.006 0.207 4.768 1.00 96.75 80 GLY A CA 1
ATOM 616 C C . GLY A 1 80 ? 14.923 1.352 5.195 1.00 96.75 80 GLY A C 1
ATOM 617 O O . GLY A 1 80 ? 14.462 2.479 5.375 1.00 96.75 80 GLY A O 1
ATOM 618 N N . ALA A 1 81 ? 16.213 1.057 5.344 1.00 97.25 81 ALA A N 1
ATOM 619 C CA . ALA A 1 81 ? 17.229 2.083 5.541 1.00 97.25 81 ALA A CA 1
ATOM 620 C C . ALA A 1 81 ? 17.348 2.980 4.295 1.00 97.25 81 ALA A C 1
ATOM 622 O O . ALA A 1 81 ? 16.927 2.608 3.198 1.00 97.25 81 ALA A O 1
ATOM 623 N N . THR A 1 82 ? 17.908 4.171 4.474 1.00 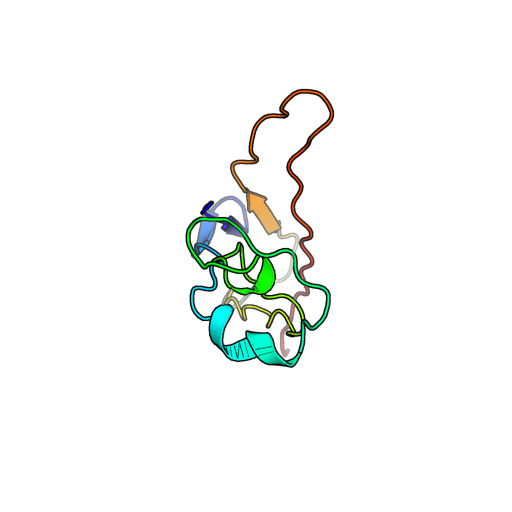97.62 82 THR A N 1
ATOM 624 C CA . THR A 1 82 ? 18.265 5.074 3.374 1.00 97.62 82 THR A CA 1
ATOM 625 C C . THR A 1 82 ? 19.522 4.586 2.660 1.00 97.62 82 THR A C 1
ATOM 627 O O . THR A 1 82 ? 20.395 3.989 3.289 1.00 97.62 82 THR A O 1
ATOM 630 N N . GLU A 1 83 ? 19.648 4.903 1.375 1.00 98.06 83 GLU A N 1
ATOM 631 C CA . GLU A 1 83 ? 20.825 4.572 0.569 1.00 98.06 83 GLU A CA 1
ATOM 632 C C . GLU A 1 83 ? 21.223 5.780 -0.286 1.00 98.06 83 GLU A C 1
ATOM 634 O O . GLU A 1 83 ? 20.531 6.149 -1.236 1.00 98.06 83 GLU A O 1
ATOM 639 N N . GLY A 1 84 ? 22.325 6.440 0.084 1.00 97.19 84 GLY A N 1
ATOM 640 C CA . GLY A 1 84 ? 22.751 7.690 -0.547 1.00 97.19 84 GLY A CA 1
ATOM 641 C C . GLY A 1 84 ? 21.659 8.762 -0.472 1.00 97.19 84 GLY A C 1
ATOM 642 O O . GLY A 1 84 ? 21.222 9.140 0.613 1.00 97.19 84 GLY A O 1
ATOM 643 N N . THR A 1 85 ? 21.205 9.237 -1.632 1.00 97.56 85 THR A N 1
ATOM 644 C CA . THR A 1 85 ? 20.099 10.203 -1.759 1.00 97.56 85 THR A CA 1
ATOM 645 C C . THR A 1 85 ? 18.711 9.550 -1.821 1.00 97.56 85 THR A C 1
ATOM 647 O O . THR A 1 85 ? 17.706 10.257 -1.881 1.00 97.56 85 THR A O 1
ATOM 650 N N . SER A 1 86 ? 18.632 8.217 -1.801 1.00 97.00 86 SER A N 1
ATOM 651 C CA . SER A 1 86 ? 17.379 7.460 -1.882 1.00 97.00 86 SER A CA 1
ATOM 652 C C . SER A 1 86 ? 16.823 7.128 -0.498 1.00 97.00 86 SER A C 1
ATOM 654 O O . SER A 1 86 ? 17.562 6.796 0.434 1.00 97.00 86 SER A O 1
ATOM 656 N N . PHE A 1 87 ? 15.496 7.156 -0.365 1.00 97.56 87 PHE A N 1
ATOM 657 C CA . PHE A 1 87 ? 14.802 6.830 0.879 1.00 97.56 87 PHE A CA 1
ATOM 658 C C . PHE A 1 87 ? 13.592 5.922 0.644 1.00 97.56 87 PHE A C 1
ATOM 660 O O . PHE A 1 87 ? 12.936 5.970 -0.395 1.00 97.56 87 PHE A O 1
ATOM 667 N N . SER A 1 88 ? 13.278 5.105 1.651 1.00 97.88 88 SER A N 1
ATOM 668 C CA . SER A 1 88 ? 12.019 4.358 1.719 1.00 97.88 88 SER A CA 1
ATOM 669 C C . SER A 1 88 ? 10.950 5.187 2.429 1.00 97.88 88 SER A C 1
ATOM 671 O O . SER A 1 88 ? 11.235 5.843 3.428 1.00 97.88 88 SER A O 1
ATOM 673 N N . SER A 1 89 ? 9.707 5.106 1.962 1.00 97.88 89 SER A N 1
ATOM 674 C CA . SER A 1 89 ? 8.540 5.687 2.634 1.00 97.88 89 SER A CA 1
ATOM 675 C C . SER A 1 89 ? 7.310 4.798 2.445 1.00 97.88 89 SER A C 1
ATOM 677 O O . SER A 1 89 ? 7.278 3.951 1.548 1.00 97.88 89 SER A O 1
ATOM 679 N N . TRP A 1 90 ? 6.311 4.971 3.313 1.00 98.50 90 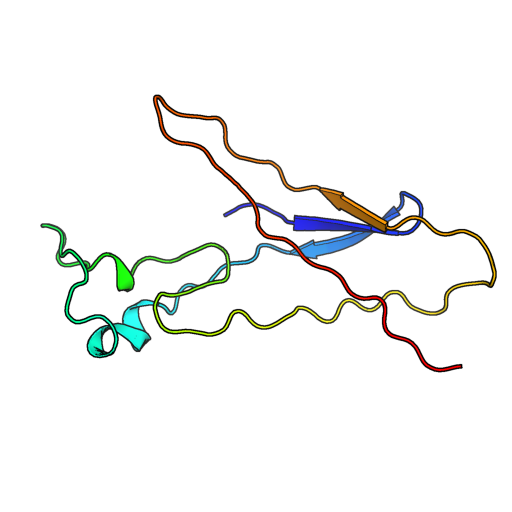TRP A N 1
ATOM 680 C CA . TRP A 1 90 ? 5.041 4.248 3.264 1.00 98.50 90 TRP A CA 1
ATOM 681 C C . TRP A 1 90 ? 3.875 5.231 3.311 1.00 98.50 90 TRP A C 1
ATOM 683 O O . TRP A 1 90 ? 3.650 5.884 4.327 1.00 98.50 90 TRP A O 1
ATOM 693 N N . ASN A 1 91 ? 3.111 5.300 2.221 1.00 98.62 91 ASN A N 1
ATOM 694 C CA . ASN A 1 91 ? 1.863 6.057 2.171 1.00 98.62 91 ASN A CA 1
ATOM 695 C C . ASN A 1 91 ? 0.739 5.188 2.738 1.00 98.62 91 ASN A C 1
ATOM 697 O O . ASN A 1 91 ? 0.343 4.202 2.116 1.00 98.62 91 ASN A O 1
ATOM 701 N N . VAL A 1 92 ? 0.252 5.540 3.928 1.00 98.44 92 VAL A N 1
ATOM 702 C CA . VAL A 1 92 ? -0.768 4.779 4.659 1.00 98.44 92 VAL A CA 1
ATOM 703 C C . VAL A 1 92 ? -1.895 5.717 5.072 1.00 98.44 92 VAL A C 1
ATOM 705 O O . VAL A 1 92 ? -1.649 6.776 5.643 1.00 98.44 92 VAL A O 1
ATOM 708 N N . SER A 1 93 ? -3.133 5.308 4.816 1.00 98.56 93 SER A N 1
ATOM 709 C CA . SER A 1 93 ? -4.338 5.931 5.359 1.00 98.56 93 SER A CA 1
ATOM 710 C C . SER A 1 93 ? -5.205 4.865 6.027 1.00 98.56 93 SER A C 1
ATOM 712 O O . SER A 1 93 ? -5.098 3.675 5.727 1.00 98.56 93 SER A O 1
ATOM 714 N N . GLY A 1 94 ? -6.046 5.286 6.967 1.00 98.00 94 GLY A N 1
ATOM 715 C CA . GLY A 1 94 ? -6.967 4.404 7.671 1.00 98.00 94 GLY A CA 1
ATOM 716 C C . GLY A 1 94 ? -8.244 5.152 8.018 1.00 98.00 94 GLY A C 1
ATOM 717 O O . GLY A 1 94 ? -8.197 6.324 8.386 1.00 98.00 94 GLY A O 1
ATOM 718 N N . VAL A 1 95 ? -9.376 4.469 7.883 1.00 98.38 95 VAL A N 1
ATOM 719 C CA . VAL A 1 95 ? -10.704 4.984 8.227 1.00 98.38 95 VAL A CA 1
ATOM 720 C C . VAL A 1 95 ? -11.400 3.924 9.069 1.00 98.38 95 VAL A C 1
ATOM 722 O O . VAL A 1 95 ? -11.423 2.754 8.688 1.00 98.38 95 VAL A O 1
ATOM 725 N N . LEU A 1 96 ? -11.944 4.325 10.218 1.00 97.31 96 LEU A N 1
ATOM 726 C CA . LEU A 1 96 ? -12.774 3.452 11.039 1.00 97.31 96 LEU A CA 1
ATOM 727 C C . LEU A 1 96 ? -14.198 3.447 10.476 1.00 97.31 96 LEU A C 1
ATOM 729 O O . LEU A 1 96 ? -14.786 4.507 10.273 1.00 97.31 96 LEU A O 1
ATOM 733 N N . LEU A 1 97 ? -14.736 2.254 10.238 1.00 97.75 97 LEU A N 1
ATOM 734 C CA . LEU A 1 97 ? -16.109 2.029 9.795 1.00 97.75 97 LEU A CA 1
ATOM 735 C C . LEU A 1 97 ? -16.862 1.270 10.891 1.00 97.75 97 LEU A C 1
ATOM 737 O O . LEU A 1 97 ? -16.267 0.456 11.594 1.00 97.75 97 LEU A O 1
ATOM 741 N N . GLY A 1 98 ? -18.163 1.514 11.017 1.00 95.81 98 GLY A N 1
ATOM 742 C CA . GLY A 1 98 ? -19.027 0.805 11.956 1.00 95.81 98 GLY A CA 1
ATOM 743 C C . GLY A 1 98 ? -20.489 1.195 11.772 1.00 95.81 98 GLY A C 1
ATOM 744 O O . GLY A 1 98 ? -20.790 2.239 11.192 1.00 95.81 98 GLY A O 1
ATOM 745 N N . SER A 1 99 ? -21.385 0.348 12.263 1.00 92.50 99 SER A N 1
ATOM 746 C CA . SER A 1 99 ? -22.813 0.633 12.424 1.00 92.50 99 SER A CA 1
ATOM 747 C C . SER A 1 99 ? -23.155 0.580 13.909 1.00 92.50 99 SER A C 1
ATOM 749 O O . SER A 1 99 ? -22.588 -0.246 14.625 1.00 92.50 99 SER A O 1
ATOM 751 N N . GLN A 1 100 ? -24.042 1.468 14.357 1.00 73.19 100 GLN A N 1
ATOM 752 C CA . GLN A 1 100 ? -24.614 1.426 15.707 1.00 73.19 100 GLN A CA 1
ATOM 753 C C . GLN A 1 100 ? -25.766 0.432 15.789 1.00 73.19 100 GLN A C 1
ATOM 755 O O . GLN A 1 100 ? -26.472 0.281 14.766 1.00 73.19 100 GLN A O 1
#

Nearest PDB structures (foldseek):
  4r4z-assembly1_A  TM=1.001E+00  e=1.201E-10  Elizabethkingia meningoseptica
  4r4z-assembly3_C  TM=1.002E+00  e=2.502E-10  Elizabethkingia meningoseptica
  4r4x-assembly1_A  TM=1.004E+00  e=1.734E-10  Elizabethkingia meningoseptica
  7zgn-assembly1_B  TM=1.001E+00  e=2.261E-09  Phocaeicola massiliensis B84634 = Timone 84634 = DSM 17679 = JCM 13223
  7zgn-assembly1_A  TM=9.951E-01  e=4.709E-09  Phocaeicola massiliensis B84634 = Timone 84634 = DSM 17679 = JCM 13223